Protein AF-B7SP23-F1 (afdb_monomer)

Mean predicted aligned error: 3.54 Å

pLDDT: mean 93.77, std 8.52, range [40.31, 98.5]

Sequence (141 aa):
DEETVRRVEMLEHQAADIVWAAVRVCYSPDYTEEKRVEFLVDIADKLRQVDTYLAKHGPFGAGKSVTYVDFLLYQALQVIKTMGPSTFRKGFPALEEYCKRVAALPGLKEYLASDRFKSWPFWSPYAKALAAQNKPPADDC

InterPro domains:
  IPR004046 Glutathione S-transferase, C-terminal [PF14497] (21-115)
  IPR010987 Glutathione S-transferase, C-terminal-like [PS50405] (1-122)
  IPR036282 Glutathione S-transferase, C-terminal domain superfamily [SSF47616] (2-125)
  IPR050213 Glutathione S-transferase superfamily [PTHR11571] (2-115)

Organism: Dermacentor variabilis (NCBI:txid34621)

Radius of gyration: 15.25 Å; Cα contacts (8 Å, |Δi|>4): 142; chains: 1; bounding box: 43×36×39 Å

Structure (mmCIF, N/CA/C/O backbone):
data_AF-B7SP23-F1
#
_entry.id   AF-B7SP23-F1
#
loop_
_atom_site.group_PDB
_atom_site.id
_atom_site.type_symbol
_atom_site.label_atom_id
_atom_site.label_alt_id
_atom_site.label_comp_id
_atom_site.label_asym_id
_atom_site.label_entity_id
_atom_site.label_seq_id
_atom_site.pdbx_PDB_ins_code
_atom_site.Cartn_x
_atom_site.Cartn_y
_atom_site.Cartn_z
_atom_site.occupancy
_atom_site.B_iso_or_equiv
_atom_site.auth_seq_id
_atom_site.auth_comp_id
_atom_site.auth_asym_id
_atom_site.auth_atom_id
_atom_site.pdbx_PDB_model_num
ATOM 1 N N . ASP A 1 1 ? -22.083 4.626 11.098 1.00 85.38 1 ASP A N 1
ATOM 2 C CA . ASP A 1 1 ? -22.731 5.912 10.754 1.00 85.38 1 ASP A CA 1
ATOM 3 C C . ASP A 1 1 ? -22.350 6.290 9.324 1.00 85.38 1 ASP A C 1
ATOM 5 O O . ASP A 1 1 ? -21.449 5.673 8.762 1.00 85.38 1 ASP A O 1
ATOM 9 N N . GLU A 1 2 ? -23.063 7.237 8.719 1.00 91.31 2 GLU A N 1
ATOM 10 C CA . GLU A 1 2 ? -22.889 7.614 7.308 1.00 91.31 2 GLU A CA 1
ATOM 11 C C . GLU A 1 2 ? -21.476 8.139 6.995 1.00 91.31 2 GLU A C 1
ATOM 13 O O . GLU A 1 2 ? -20.950 7.908 5.908 1.00 91.31 2 GLU A O 1
ATOM 18 N N . GLU A 1 3 ? -20.817 8.792 7.954 1.00 90.88 3 GLU A N 1
ATOM 19 C CA . GLU A 1 3 ? -19.460 9.302 7.767 1.00 90.88 3 GLU A CA 1
ATOM 20 C C . GLU A 1 3 ? -18.443 8.158 7.672 1.00 90.88 3 GLU A C 1
ATOM 22 O O . GLU A 1 3 ? -17.588 8.155 6.786 1.00 90.88 3 GLU A O 1
ATOM 27 N N . THR A 1 4 ? -18.573 7.150 8.537 1.00 92.19 4 THR A N 1
ATOM 28 C CA . THR A 1 4 ? -17.782 5.912 8.465 1.00 92.19 4 THR A CA 1
ATOM 29 C C . THR A 1 4 ? -17.930 5.227 7.102 1.00 92.19 4 THR A C 1
ATOM 31 O O . THR A 1 4 ? -16.923 4.842 6.514 1.00 92.19 4 THR A O 1
ATOM 34 N N . VAL A 1 5 ? -19.153 5.127 6.565 1.00 93.88 5 VAL A N 1
ATOM 35 C CA . VAL A 1 5 ? -19.401 4.511 5.245 1.00 93.88 5 VAL A CA 1
ATOM 36 C C . VAL A 1 5 ? -18.681 5.281 4.137 1.00 93.88 5 VAL A C 1
ATOM 38 O O . VAL A 1 5 ? -17.913 4.687 3.387 1.00 93.88 5 VAL A O 1
ATOM 41 N N . ARG A 1 6 ? -18.823 6.612 4.094 1.00 95.12 6 ARG A N 1
ATOM 42 C CA . ARG A 1 6 ? -18.153 7.452 3.082 1.00 95.12 6 ARG A CA 1
ATOM 43 C C . ARG A 1 6 ? -16.630 7.320 3.116 1.00 95.12 6 ARG A C 1
ATOM 45 O O . ARG A 1 6 ? -15.986 7.287 2.071 1.00 95.12 6 ARG A O 1
ATOM 52 N N . ARG A 1 7 ? -16.040 7.255 4.314 1.00 95.69 7 ARG A N 1
ATOM 53 C CA . ARG A 1 7 ? -14.589 7.072 4.493 1.00 95.69 7 ARG A CA 1
ATOM 54 C C . ARG A 1 7 ? -14.117 5.730 3.944 1.00 95.69 7 ARG A C 1
ATOM 56 O O . ARG A 1 7 ? -13.107 5.682 3.247 1.00 95.69 7 ARG A O 1
ATOM 63 N N . VAL A 1 8 ? -14.864 4.672 4.251 1.00 96.62 8 VAL A N 1
ATOM 64 C CA . VAL A 1 8 ? -14.592 3.312 3.781 1.00 96.62 8 VAL A CA 1
ATOM 65 C C . VAL A 1 8 ? -14.668 3.243 2.257 1.00 96.62 8 VAL A C 1
ATOM 67 O O . VAL A 1 8 ? -13.696 2.829 1.634 1.00 96.62 8 VAL A O 1
ATOM 70 N N . GLU A 1 9 ? -15.752 3.727 1.649 1.00 96.50 9 GLU A N 1
ATOM 71 C CA . GLU A 1 9 ? -15.931 3.711 0.190 1.00 96.50 9 GLU A CA 1
ATOM 72 C C . GLU A 1 9 ? -14.839 4.506 -0.536 1.00 96.50 9 GLU A C 1
ATOM 74 O O . GLU A 1 9 ? -14.291 4.062 -1.544 1.00 96.50 9 GLU A O 1
ATOM 79 N N . MET A 1 10 ? -14.483 5.686 -0.026 1.00 96.25 10 MET A N 1
ATOM 80 C CA . MET A 1 10 ? -13.437 6.512 -0.626 1.00 96.25 10 MET A CA 1
ATOM 81 C C . MET A 1 10 ? -12.063 5.823 -0.558 1.00 96.25 10 MET A C 1
ATOM 83 O O . MET A 1 10 ? -11.341 5.799 -1.556 1.00 96.25 10 MET A O 1
ATOM 87 N N . LEU A 1 11 ? -11.690 5.249 0.592 1.00 97.06 11 LEU A N 1
ATOM 88 C CA . LEU A 1 11 ? -10.408 4.552 0.721 1.00 97.06 11 LEU A CA 1
ATOM 89 C C . LEU A 1 11 ? -10.361 3.239 -0.063 1.00 97.06 11 LEU A C 1
ATOM 91 O O . LEU A 1 11 ? -9.291 2.875 -0.545 1.00 97.06 11 LEU A O 1
ATOM 95 N N . GLU A 1 12 ? -11.487 2.546 -0.218 1.00 97.81 12 GLU A N 1
ATOM 96 C CA . GLU A 1 12 ? -11.577 1.356 -1.062 1.00 97.81 12 GLU A CA 1
ATOM 97 C C . GLU A 1 12 ? -11.217 1.694 -2.510 1.00 97.81 12 GLU A C 1
ATOM 99 O O . GLU A 1 12 ? -10.331 1.059 -3.089 1.00 97.81 12 GLU A O 1
ATOM 104 N N . HIS A 1 13 ? -11.824 2.747 -3.065 1.00 97.38 13 HIS A N 1
ATOM 105 C CA . HIS A 1 13 ? -11.494 3.218 -4.409 1.00 97.38 13 HIS A CA 1
ATOM 106 C C . HIS A 1 13 ? -10.030 3.656 -4.514 1.00 97.38 13 HIS A C 1
ATOM 108 O O . HIS A 1 13 ? -9.359 3.298 -5.479 1.00 97.38 13 HIS A O 1
ATOM 114 N N . GLN A 1 14 ? -9.500 4.359 -3.508 1.00 96.81 14 GLN A N 1
ATOM 115 C CA . GLN A 1 14 ? -8.099 4.786 -3.508 1.00 96.81 14 GLN A CA 1
ATOM 116 C C . GLN A 1 14 ? -7.123 3.596 -3.475 1.00 96.81 14 GLN A C 1
ATOM 118 O O . GLN A 1 14 ? -6.117 3.597 -4.188 1.00 96.81 14 GLN A O 1
ATOM 123 N N . ALA A 1 15 ? -7.407 2.566 -2.673 1.00 98.00 15 ALA A N 1
ATOM 124 C CA . ALA A 1 15 ? -6.600 1.350 -2.613 1.00 98.00 15 ALA A CA 1
ATOM 125 C C . ALA A 1 15 ? -6.640 0.585 -3.945 1.00 98.00 15 ALA A C 1
ATOM 127 O O . ALA A 1 15 ? -5.597 0.148 -4.439 1.00 98.00 15 ALA A O 1
ATOM 128 N N . A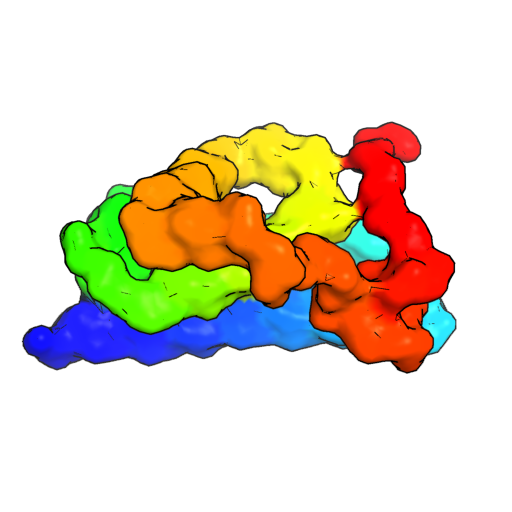LA A 1 16 ? -7.821 0.482 -4.563 1.00 97.69 16 ALA A N 1
ATOM 129 C CA . ALA A 1 16 ? -7.976 -0.109 -5.887 1.00 97.69 16 ALA A CA 1
ATOM 130 C C . ALA A 1 16 ? -7.166 0.660 -6.941 1.00 97.69 16 ALA A C 1
ATOM 132 O O . ALA A 1 16 ? -6.465 0.051 -7.744 1.00 97.69 16 ALA A O 1
ATOM 133 N N . ASP A 1 17 ? -7.191 1.989 -6.903 1.00 97.81 17 ASP A N 1
ATOM 134 C 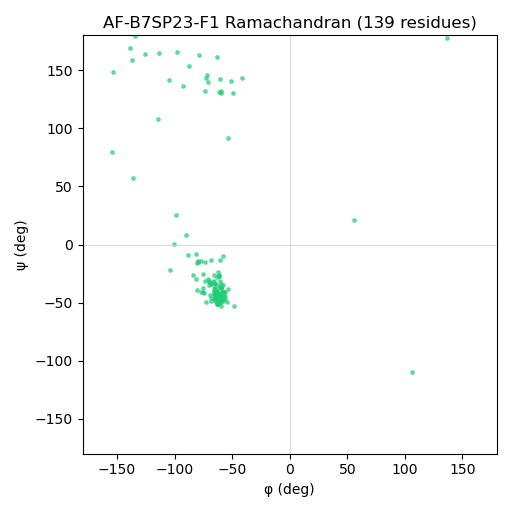CA . ASP A 1 17 ? -6.436 2.858 -7.803 1.00 97.81 17 ASP A CA 1
ATOM 135 C C . ASP A 1 17 ? -4.921 2.616 -7.744 1.00 97.81 17 ASP A C 1
ATOM 137 O O . ASP A 1 17 ? -4.250 2.593 -8.782 1.00 97.81 17 ASP A O 1
ATOM 141 N N . ILE A 1 18 ? -4.384 2.414 -6.536 1.00 98.06 18 ILE A N 1
ATOM 142 C CA . ILE A 1 18 ? -2.972 2.078 -6.302 1.00 98.06 18 ILE A CA 1
ATOM 143 C C . ILE A 1 18 ? -2.653 0.703 -6.899 1.00 98.06 18 ILE A C 1
ATOM 145 O O . ILE A 1 18 ? -1.684 0.562 -7.650 1.00 98.06 18 ILE A O 1
ATOM 149 N N . VAL A 1 19 ? -3.489 -0.302 -6.616 1.00 97.56 19 VAL A N 1
ATOM 150 C CA . VAL A 1 19 ? -3.324 -1.664 -7.145 1.00 97.56 19 VAL A CA 1
ATOM 151 C C . VAL A 1 19 ? -3.376 -1.669 -8.670 1.00 97.56 19 VAL A C 1
ATOM 153 O O . VAL A 1 19 ? -2.485 -2.222 -9.311 1.00 97.56 19 VAL A O 1
ATOM 156 N N . TRP A 1 20 ? -4.367 -1.015 -9.274 1.00 97.69 20 TRP A N 1
ATOM 157 C CA . TRP A 1 20 ? -4.513 -0.963 -10.726 1.00 97.69 20 TRP A CA 1
ATOM 158 C C . TRP A 1 20 ? -3.369 -0.218 -11.406 1.00 97.69 20 TRP A C 1
ATOM 160 O O . TRP A 1 20 ? -2.965 -0.600 -12.505 1.00 97.69 20 TRP A O 1
ATOM 170 N N . ALA A 1 21 ? -2.814 0.813 -10.768 1.00 97.06 21 ALA A N 1
ATOM 171 C CA . ALA A 1 21 ? -1.624 1.483 -11.276 1.00 97.06 21 ALA A CA 1
ATOM 172 C C . ALA A 1 21 ? -0.411 0.538 -11.287 1.00 97.06 21 ALA A C 1
ATOM 174 O O . ALA A 1 21 ? 0.253 0.422 -12.318 1.00 97.06 21 ALA A O 1
ATOM 175 N N . ALA A 1 22 ? -0.192 -0.218 -10.207 1.00 96.69 22 ALA A N 1
ATOM 176 C CA . ALA A 1 22 ? 0.865 -1.227 -10.154 1.00 96.69 22 ALA A CA 1
ATOM 177 C C . ALA A 1 22 ? 0.650 -2.357 -11.178 1.00 96.69 22 ALA A C 1
ATOM 179 O O . ALA A 1 22 ? 1.598 -2.773 -11.845 1.00 96.69 22 ALA A O 1
ATOM 180 N N . VAL A 1 23 ? -0.591 -2.825 -11.359 1.00 97.00 23 VAL A N 1
ATOM 181 C CA . VAL A 1 23 ? -0.949 -3.834 -12.371 1.00 97.00 23 VAL A CA 1
ATOM 182 C C . VAL A 1 23 ? -0.611 -3.338 -13.777 1.00 97.00 23 VAL A C 1
ATOM 184 O O . VAL A 1 23 ? 0.035 -4.064 -14.528 1.00 97.00 23 VAL A O 1
ATOM 187 N N . ARG A 1 24 ? -0.980 -2.101 -14.139 1.00 96.94 24 ARG A N 1
ATOM 188 C CA . ARG A 1 24 ? -0.680 -1.543 -15.473 1.00 96.94 24 ARG A CA 1
ATOM 189 C C . ARG A 1 24 ? 0.814 -1.566 -15.790 1.00 96.94 24 ARG A C 1
ATOM 191 O O . ARG A 1 24 ? 1.189 -1.908 -16.907 1.00 96.94 24 ARG A O 1
ATOM 198 N N . VAL A 1 25 ? 1.654 -1.249 -14.808 1.00 96.56 25 VAL A N 1
ATOM 199 C CA . VAL A 1 25 ? 3.112 -1.272 -14.972 1.00 96.56 25 VAL A CA 1
ATOM 200 C C . VAL A 1 25 ? 3.626 -2.707 -15.044 1.00 96.56 25 VAL A C 1
ATOM 202 O O . VAL A 1 25 ? 4.325 -3.059 -15.990 1.00 96.56 25 VAL A O 1
ATOM 205 N N . CYS A 1 26 ? 3.224 -3.569 -14.107 1.00 95.75 26 CYS A N 1
ATOM 206 C CA . CYS A 1 26 ? 3.718 -4.945 -14.024 1.00 95.75 26 CYS A CA 1
ATOM 207 C C . CYS A 1 26 ? 3.299 -5.821 -15.213 1.00 95.75 26 CYS A C 1
ATOM 209 O O . CYS A 1 26 ? 3.981 -6.798 -15.500 1.00 95.75 26 CYS A O 1
ATOM 211 N N . TYR A 1 27 ? 2.190 -5.519 -15.889 1.00 96.56 27 TYR A N 1
ATOM 212 C CA . TYR A 1 27 ? 1.715 -6.266 -17.062 1.00 96.56 27 TYR A CA 1
ATOM 213 C C . TYR A 1 27 ? 2.054 -5.589 -18.395 1.00 96.56 27 TYR A C 1
ATOM 215 O O . TYR A 1 27 ? 1.718 -6.125 -19.451 1.00 96.56 27 TYR A O 1
ATOM 223 N N . SER A 1 28 ? 2.728 -4.436 -18.374 1.00 96.12 28 SER A N 1
ATOM 224 C CA . SER A 1 28 ? 3.178 -3.783 -19.601 1.00 96.12 28 SER A CA 1
ATOM 225 C C . SER A 1 28 ? 4.157 -4.696 -20.354 1.00 96.12 28 SER A C 1
ATOM 227 O O . SER A 1 28 ? 5.098 -5.202 -19.738 1.00 96.12 28 SER A O 1
ATOM 229 N N . PRO A 1 29 ? 3.986 -4.916 -21.674 1.00 94.50 29 PRO A N 1
ATOM 230 C CA . PRO A 1 29 ? 4.941 -5.699 -22.463 1.00 94.50 29 PRO A CA 1
ATOM 231 C C . PRO A 1 29 ? 6.337 -5.066 -22.470 1.00 94.50 29 PRO A C 1
ATOM 233 O O . PRO A 1 29 ? 7.329 -5.783 -22.559 1.00 94.50 29 PRO A O 1
ATOM 236 N N . ASP A 1 30 ? 6.388 -3.749 -22.289 1.00 94.56 30 ASP A N 1
ATOM 237 C CA . ASP A 1 30 ? 7.589 -2.927 -22.286 1.00 94.56 30 ASP A CA 1
ATOM 238 C C . ASP A 1 30 ? 8.075 -2.630 -20.855 1.00 94.56 30 ASP A C 1
ATOM 240 O O . ASP A 1 30 ? 8.640 -1.561 -20.620 1.00 94.56 30 ASP A O 1
ATOM 244 N N . TYR A 1 31 ? 7.764 -3.483 -19.871 1.00 94.56 31 TYR A N 1
ATOM 245 C CA . TYR A 1 31 ? 8.240 -3.312 -18.495 1.00 94.56 31 TYR A CA 1
ATOM 246 C C . TYR A 1 31 ? 9.774 -3.313 -18.450 1.00 94.56 31 TYR A C 1
ATOM 248 O O . TYR A 1 31 ? 10.417 -4.227 -18.972 1.00 94.56 31 TYR A O 1
ATOM 256 N N . THR A 1 32 ? 10.342 -2.318 -17.772 1.00 94.19 32 THR A N 1
ATOM 257 C CA . THR A 1 32 ? 11.768 -2.227 -17.443 1.00 94.19 32 THR A CA 1
ATOM 258 C C . THR A 1 32 ? 11.934 -1.714 -16.013 1.00 94.19 32 THR A C 1
ATOM 260 O O . THR A 1 32 ? 10.974 -1.232 -15.400 1.00 94.19 32 THR A O 1
ATOM 263 N N . GLU A 1 33 ? 13.151 -1.789 -15.477 1.00 91.44 33 GLU A N 1
ATOM 264 C CA . GLU A 1 33 ? 13.453 -1.228 -14.158 1.00 91.44 33 GLU A CA 1
ATOM 265 C C . GLU A 1 33 ? 13.298 0.301 -14.135 1.00 91.44 33 GLU A C 1
ATOM 267 O O . GLU A 1 33 ? 12.801 0.850 -13.155 1.00 91.44 33 GLU A O 1
ATOM 272 N N . GLU A 1 34 ? 13.596 0.997 -15.233 1.00 93.44 34 GLU A N 1
ATOM 273 C CA . GLU A 1 34 ? 13.386 2.446 -15.349 1.00 93.44 34 GLU A CA 1
ATOM 274 C C . GLU A 1 34 ? 11.901 2.804 -15.230 1.00 93.44 34 GLU A C 1
ATOM 276 O O . GLU A 1 34 ? 11.552 3.732 -14.505 1.00 93.44 34 GLU A O 1
ATOM 281 N N . LYS A 1 35 ? 11.006 2.023 -15.855 1.00 94.75 35 LYS A N 1
ATOM 282 C CA . LYS A 1 35 ? 9.554 2.225 -15.716 1.00 94.75 35 LYS A CA 1
ATOM 283 C C . LYS A 1 35 ? 9.046 1.937 -14.313 1.00 94.75 35 LYS A C 1
ATOM 285 O O . LYS A 1 35 ? 8.085 2.562 -13.870 1.00 94.75 35 LYS A O 1
ATOM 290 N N . ARG A 1 36 ? 9.662 0.986 -13.605 1.00 94.88 36 ARG A N 1
ATOM 291 C CA . ARG A 1 36 ? 9.366 0.756 -12.187 1.00 94.88 36 ARG A CA 1
ATOM 292 C C . ARG A 1 36 ? 9.733 1.989 -11.361 1.00 94.88 36 ARG A C 1
ATOM 294 O O . ARG A 1 36 ? 8.936 2.399 -10.522 1.00 94.88 36 ARG A O 1
ATOM 301 N N . VAL A 1 37 ? 10.901 2.584 -11.602 1.00 94.25 37 VAL A N 1
ATOM 302 C CA . VAL A 1 37 ? 11.347 3.801 -10.906 1.00 94.25 37 VAL A CA 1
ATOM 303 C C . VAL A 1 37 ? 10.446 4.994 -11.237 1.00 94.25 37 VAL A C 1
ATOM 305 O O . VAL A 1 37 ? 9.994 5.673 -10.319 1.00 94.25 37 VAL A O 1
ATOM 308 N N . GLU A 1 38 ? 10.117 5.213 -12.512 1.00 95.44 38 GLU A N 1
ATOM 309 C CA . GLU A 1 38 ? 9.171 6.252 -12.954 1.00 95.44 38 GLU A CA 1
ATOM 310 C C . GLU A 1 38 ? 7.807 6.086 -12.272 1.00 95.44 38 GLU A C 1
ATOM 312 O O . GLU A 1 38 ? 7.289 7.018 -11.661 1.00 95.44 38 GLU A O 1
ATOM 317 N N . PHE A 1 39 ? 7.280 4.860 -12.242 1.00 96.44 39 PHE A N 1
ATOM 318 C CA . PHE A 1 39 ? 6.042 4.549 -11.535 1.00 96.44 39 PHE A CA 1
ATOM 319 C C . PHE A 1 39 ? 6.087 4.906 -10.043 1.00 96.44 39 PHE A C 1
ATOM 321 O O . PHE A 1 39 ? 5.102 5.411 -9.501 1.00 96.44 39 PHE A O 1
ATOM 328 N N . LEU A 1 40 ? 7.206 4.643 -9.360 1.00 96.19 40 LEU A N 1
ATOM 329 C CA . LEU A 1 40 ? 7.366 4.987 -7.944 1.00 96.19 40 LEU A CA 1
ATOM 330 C C . LEU A 1 40 ? 7.374 6.506 -7.716 1.00 96.19 40 LEU A C 1
ATOM 332 O O . LEU A 1 40 ? 6.896 6.959 -6.674 1.00 96.19 40 LEU A O 1
ATOM 336 N N . VAL A 1 41 ? 7.874 7.286 -8.678 1.00 96.06 41 VAL A N 1
ATOM 337 C CA . VAL A 1 41 ? 7.786 8.753 -8.659 1.00 96.06 41 VAL A CA 1
ATOM 338 C C . VAL A 1 41 ? 6.336 9.197 -8.855 1.00 96.06 41 VAL A C 1
ATOM 340 O O . VAL A 1 41 ? 5.825 9.972 -8.046 1.00 96.06 41 VAL A O 1
ATOM 343 N N . ASP A 1 42 ? 5.647 8.653 -9.856 1.00 95.62 42 ASP A N 1
ATOM 344 C CA . ASP A 1 42 ? 4.275 9.038 -10.203 1.00 95.62 42 ASP A CA 1
ATOM 345 C C . ASP A 1 42 ? 3.261 8.693 -9.104 1.00 95.62 42 ASP A C 1
ATOM 347 O O . ASP A 1 42 ? 2.354 9.470 -8.794 1.00 95.62 42 ASP A O 1
ATOM 351 N N . ILE A 1 43 ? 3.402 7.524 -8.470 1.00 96.94 43 ILE A N 1
ATOM 352 C CA . ILE A 1 43 ? 2.478 7.085 -7.416 1.00 96.94 43 ILE A CA 1
ATOM 353 C C . ILE A 1 43 ? 2.685 7.850 -6.101 1.00 96.94 43 ILE A C 1
ATOM 355 O O . ILE A 1 43 ? 1.816 7.822 -5.224 1.00 96.94 43 ILE A O 1
ATOM 359 N N . ALA A 1 44 ? 3.807 8.559 -5.952 1.00 96.56 44 ALA A N 1
ATOM 360 C CA . ALA A 1 44 ? 4.185 9.217 -4.710 1.00 96.56 44 ALA A CA 1
ATOM 361 C C . ALA A 1 44 ? 3.155 10.262 -4.252 1.00 96.56 44 ALA A C 1
ATOM 363 O O . ALA A 1 44 ? 2.878 10.357 -3.056 1.00 96.56 44 ALA A O 1
ATOM 364 N N . ASP A 1 45 ? 2.545 11.010 -5.177 1.00 95.94 45 ASP A N 1
ATOM 365 C CA . ASP A 1 45 ? 1.491 11.976 -4.839 1.00 95.94 45 ASP A CA 1
ATOM 366 C C . ASP A 1 45 ? 0.243 11.297 -4.276 1.00 95.94 45 ASP A C 1
ATOM 368 O O . ASP A 1 45 ? -0.312 11.756 -3.275 1.00 95.94 45 ASP A O 1
ATOM 372 N N . LYS A 1 46 ? -0.166 10.156 -4.845 1.00 96.44 46 LYS A N 1
ATOM 373 C CA . LYS A 1 46 ? -1.293 9.377 -4.311 1.00 96.44 46 LYS A CA 1
ATOM 374 C C . LYS A 1 46 ? -0.990 8.845 -2.913 1.00 96.44 46 LYS A C 1
ATOM 376 O O . LYS A 1 46 ? -1.860 8.879 -2.045 1.00 96.44 46 LYS A O 1
ATOM 381 N N . LEU A 1 47 ? 0.237 8.389 -2.666 1.00 97.94 47 LEU A N 1
ATOM 382 C CA . LEU A 1 47 ? 0.651 7.939 -1.336 1.00 97.94 47 LEU A CA 1
ATOM 383 C C . LEU A 1 47 ? 0.670 9.091 -0.319 1.00 97.94 47 LEU A C 1
ATOM 385 O O . LEU A 1 47 ? 0.183 8.917 0.795 1.00 97.94 47 LEU A O 1
ATOM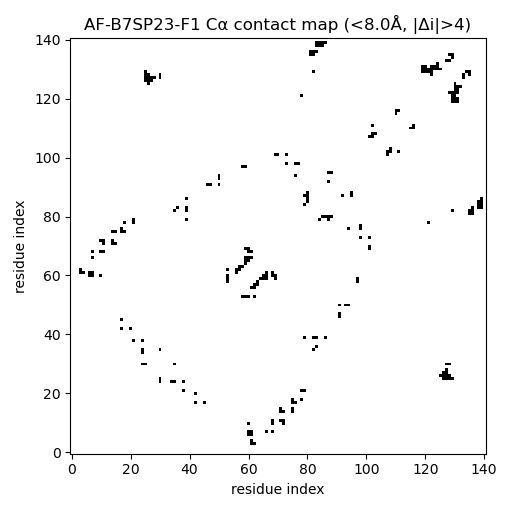 389 N N . ARG A 1 48 ? 1.134 10.288 -0.706 1.00 97.56 48 ARG A N 1
ATOM 390 C CA . ARG A 1 48 ? 1.061 11.496 0.141 1.00 97.56 48 ARG A CA 1
ATOM 391 C C . ARG A 1 48 ? -0.377 11.865 0.510 1.00 97.56 48 ARG A C 1
ATOM 393 O O . ARG A 1 48 ? -0.630 12.291 1.637 1.00 97.56 48 ARG A O 1
ATOM 400 N N . GLN A 1 49 ? -1.322 11.697 -0.414 1.00 96.81 49 GLN A N 1
ATOM 401 C CA . GLN A 1 49 ? -2.744 11.933 -0.144 1.00 96.81 49 GLN A CA 1
ATOM 402 C C . GLN A 1 49 ? -3.297 10.941 0.886 1.00 96.81 49 GLN A C 1
ATOM 404 O O . GLN A 1 49 ? -3.994 11.359 1.810 1.00 96.81 49 GLN A O 1
ATOM 409 N N . VAL A 1 50 ? -2.946 9.654 0.775 1.00 97.62 50 VAL A N 1
ATOM 410 C CA . VAL A 1 50 ? -3.315 8.631 1.771 1.00 97.62 50 VAL A CA 1
ATOM 411 C C . VAL A 1 50 ? -2.714 8.960 3.137 1.00 97.62 50 VAL A C 1
ATOM 413 O O . VAL A 1 50 ? -3.412 8.892 4.146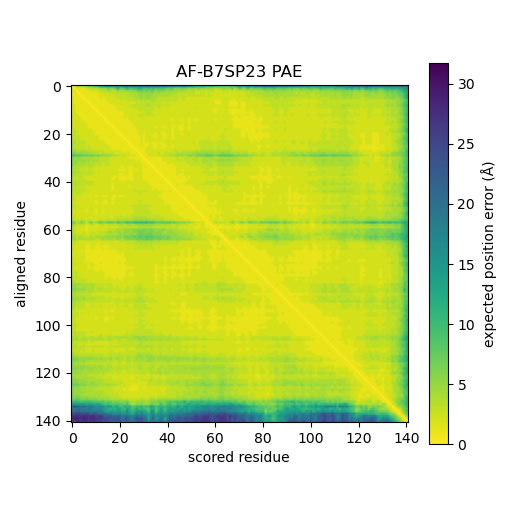 1.00 97.62 50 VAL A O 1
ATOM 416 N N . ASP A 1 51 ? -1.445 9.359 3.177 1.00 96.44 51 ASP A N 1
ATOM 417 C CA . ASP A 1 51 ? -0.765 9.723 4.420 1.00 96.44 51 ASP A CA 1
ATOM 418 C C . ASP A 1 51 ? -1.438 10.921 5.109 1.00 96.44 51 ASP A C 1
ATOM 420 O O . ASP A 1 51 ? -1.826 10.857 6.277 1.00 96.44 51 ASP A O 1
ATOM 424 N N . THR A 1 52 ? -1.699 11.982 4.339 1.00 97.25 52 THR A N 1
ATOM 425 C CA . THR A 1 52 ? -2.425 13.177 4.802 1.00 97.25 52 THR A CA 1
ATOM 426 C C . THR A 1 52 ? -3.816 12.819 5.327 1.00 97.25 52 THR A C 1
ATOM 428 O O . THR A 1 52 ? -4.265 13.347 6.347 1.00 97.25 52 THR A O 1
ATOM 431 N N . TYR A 1 53 ? -4.506 11.910 4.639 1.00 96.94 53 TYR A N 1
ATOM 432 C CA . TYR A 1 53 ? -5.818 11.433 5.047 1.00 96.94 53 TYR A CA 1
ATOM 433 C C . TYR A 1 53 ? -5.768 10.700 6.397 1.00 96.94 53 TYR A C 1
ATOM 435 O O . TYR A 1 53 ? -6.524 11.046 7.309 1.00 96.94 53 TYR A O 1
ATOM 443 N N . LEU A 1 54 ? -4.866 9.728 6.555 1.00 96.75 54 LEU A N 1
ATOM 444 C CA . LEU A 1 54 ? -4.728 8.948 7.790 1.00 96.75 54 LEU A CA 1
ATOM 445 C C . LEU A 1 54 ? -4.319 9.838 8.970 1.00 96.75 54 LEU A C 1
ATOM 447 O O . LEU A 1 54 ? -4.896 9.730 10.053 1.00 96.75 54 LEU A O 1
ATOM 451 N N . ALA A 1 55 ? -3.407 10.789 8.748 1.00 96.44 55 ALA A N 1
ATOM 452 C CA . ALA A 1 55 ? -3.009 11.766 9.761 1.00 96.44 55 ALA A CA 1
ATOM 453 C C . ALA A 1 55 ? -4.196 12.596 10.282 1.00 96.44 55 ALA A C 1
ATOM 455 O O . ALA A 1 55 ? -4.254 12.929 11.466 1.00 96.44 55 ALA A O 1
ATOM 456 N N . LYS A 1 56 ? -5.163 12.910 9.411 1.00 96.31 56 LYS A N 1
ATOM 457 C CA . LYS A 1 56 ? -6.355 13.691 9.763 1.00 96.31 56 LYS A CA 1
ATOM 458 C C . LYS A 1 56 ? -7.443 12.861 10.446 1.00 96.31 56 LYS A C 1
ATOM 460 O O . LYS A 1 56 ? -8.120 13.373 11.335 1.00 96.31 56 LYS A O 1
ATOM 465 N N . HIS A 1 57 ? -7.665 11.625 10.002 1.00 94.19 57 HIS A N 1
ATOM 466 C CA . HIS A 1 57 ? -8.873 10.874 10.357 1.00 94.19 57 HIS A CA 1
ATOM 467 C C . HIS A 1 57 ? -8.666 9.792 11.415 1.00 94.19 57 HIS A C 1
ATOM 469 O O . HIS A 1 57 ? -9.623 9.454 12.115 1.00 94.19 57 HIS A O 1
ATOM 475 N N . GLY A 1 58 ? -7.443 9.301 11.606 1.00 90.94 58 GLY A N 1
ATOM 476 C CA . GLY A 1 58 ? -7.129 8.362 12.673 1.00 90.94 58 GLY A CA 1
ATOM 477 C C . GLY A 1 58 ? -6.235 7.209 12.227 1.00 90.94 58 GLY A C 1
ATOM 478 O O . GLY A 1 58 ? -5.861 7.099 11.063 1.00 90.94 58 GLY A O 1
ATOM 479 N N . PRO A 1 59 ? -5.864 6.336 13.175 1.00 95.50 59 PRO A N 1
ATOM 480 C CA . PRO A 1 59 ? -4.852 5.309 12.944 1.00 95.50 59 PRO A CA 1
ATOM 481 C C . PRO A 1 59 ? -5.283 4.204 11.967 1.00 95.50 59 PRO A C 1
ATOM 483 O O . PRO A 1 59 ? -4.418 3.438 11.539 1.00 95.50 59 PRO A O 1
ATOM 486 N N . PHE A 1 60 ? -6.579 4.116 11.650 1.00 96.81 60 PHE A N 1
ATOM 487 C CA . PHE A 1 60 ? -7.188 3.193 10.694 1.00 96.81 60 PHE A CA 1
ATOM 488 C C . PHE A 1 60 ? -8.013 3.959 9.654 1.00 96.81 60 PHE A C 1
ATOM 490 O O . PHE A 1 60 ? -8.369 5.121 9.855 1.00 96.81 60 PHE A O 1
ATOM 497 N N . GLY A 1 61 ? -8.349 3.309 8.543 1.00 94.50 61 GLY A N 1
ATOM 498 C CA . GLY A 1 61 ? -8.982 3.945 7.390 1.00 94.50 61 GLY A CA 1
ATOM 499 C C . GLY A 1 61 ? -10.340 4.575 7.701 1.00 94.50 61 GLY A C 1
ATOM 500 O O . GLY A 1 61 ? -10.652 5.659 7.222 1.00 94.50 61 GLY A O 1
ATOM 501 N N . ALA A 1 62 ? -11.124 3.952 8.578 1.00 94.31 62 ALA A N 1
ATOM 502 C CA . ALA A 1 62 ? -12.400 4.496 9.041 1.00 94.31 62 ALA A CA 1
ATOM 503 C C . ALA A 1 62 ? -12.272 5.377 10.306 1.00 94.31 62 ALA A C 1
ATOM 505 O O . ALA A 1 62 ? -13.274 5.764 10.909 1.00 94.31 62 ALA A O 1
ATOM 506 N N . GLY A 1 63 ? -11.046 5.683 10.734 1.00 93.06 63 GLY A N 1
ATOM 507 C CA . GLY A 1 63 ? -10.727 6.453 11.930 1.00 93.06 63 GLY A CA 1
ATOM 508 C C . GLY A 1 63 ? -10.194 5.582 13.065 1.00 93.06 63 GLY A C 1
ATOM 509 O O . GLY A 1 63 ? -9.056 5.120 13.020 1.00 93.06 63 GLY A O 1
ATOM 510 N N . LYS A 1 64 ? -10.978 5.397 14.135 1.00 92.12 64 LYS A N 1
ATOM 511 C CA . LYS A 1 64 ? -10.533 4.649 15.332 1.00 92.12 64 LYS A CA 1
ATOM 512 C C . LYS A 1 64 ? -10.703 3.135 15.218 1.00 92.12 64 LYS A C 1
ATOM 514 O O . LYS A 1 64 ? -9.988 2.403 15.898 1.00 92.12 64 LYS A O 1
ATOM 519 N N . SER A 1 65 ? -11.649 2.684 14.402 1.00 91.50 65 SER A N 1
ATOM 520 C CA . SER A 1 65 ? -11.990 1.270 14.264 1.00 91.50 65 SER A CA 1
ATOM 521 C C . SER A 1 65 ? -11.439 0.704 12.966 1.00 91.50 65 SER A C 1
ATOM 523 O O . SER A 1 65 ? -11.481 1.363 11.929 1.00 91.50 65 SER A O 1
ATOM 525 N N . VAL A 1 66 ? -10.968 -0.537 13.041 1.00 96.56 66 VAL A N 1
ATOM 526 C CA . VAL A 1 66 ? -10.557 -1.318 11.873 1.00 96.56 66 VAL A CA 1
ATOM 527 C C . VAL A 1 66 ? -11.786 -1.710 11.063 1.00 96.56 66 VAL A C 1
ATOM 529 O O . VAL A 1 66 ? -12.808 -2.110 11.625 1.00 96.56 66 VAL A O 1
ATOM 532 N N . THR A 1 67 ? -11.667 -1.651 9.743 1.00 96.81 67 THR A N 1
ATOM 533 C CA . THR A 1 67 ? -12.662 -2.168 8.797 1.00 96.81 67 THR A CA 1
ATOM 534 C C . THR A 1 67 ? -11.975 -2.959 7.684 1.00 96.81 67 THR A C 1
ATOM 536 O O . THR A 1 67 ? -10.751 -3.076 7.657 1.00 96.81 67 THR A O 1
ATOM 539 N N . TYR A 1 68 ? -12.745 -3.514 6.742 1.00 97.44 68 TYR A N 1
ATOM 540 C CA . TYR A 1 68 ? -12.154 -4.276 5.638 1.00 97.44 68 TYR A CA 1
ATOM 541 C C . TYR A 1 68 ? -11.213 -3.432 4.763 1.00 97.44 68 TYR A C 1
ATOM 543 O O . TYR A 1 68 ? -10.265 -3.966 4.185 1.00 97.44 68 TYR A O 1
ATOM 551 N N . VAL A 1 69 ? -11.441 -2.113 4.704 1.00 97.75 69 VAL A N 1
ATOM 552 C CA . VAL A 1 69 ? -10.636 -1.191 3.897 1.00 97.75 69 VAL A CA 1
ATOM 553 C C . VAL A 1 69 ? -9.185 -1.133 4.360 1.00 97.75 69 VAL A C 1
ATOM 555 O O . VAL A 1 69 ? -8.293 -0.917 3.545 1.00 97.75 69 VAL A O 1
ATOM 558 N N . ASP A 1 70 ? -8.926 -1.396 5.645 1.00 98.44 70 ASP A N 1
ATOM 559 C CA . ASP A 1 70 ? -7.568 -1.434 6.176 1.00 98.44 70 ASP A CA 1
ATOM 560 C C . ASP A 1 70 ? -6.762 -2.590 5.584 1.00 98.44 70 ASP A C 1
ATOM 562 O O . ASP A 1 70 ? -5.567 -2.452 5.335 1.00 98.44 70 ASP A O 1
ATOM 566 N N . PHE A 1 71 ? -7.417 -3.717 5.292 1.00 98.38 71 PHE A N 1
ATOM 567 C CA . PHE A 1 71 ? -6.776 -4.858 4.641 1.00 98.38 71 PHE A CA 1
ATOM 568 C C . PHE A 1 71 ? -6.544 -4.604 3.148 1.00 98.38 71 PHE A C 1
ATOM 570 O O . PHE A 1 71 ? -5.488 -4.974 2.635 1.00 98.38 71 PHE A O 1
ATOM 577 N N . LEU A 1 72 ? -7.482 -3.932 2.468 1.00 98.38 72 LEU A N 1
ATOM 578 C CA . LEU A 1 72 ? -7.319 -3.530 1.064 1.00 98.38 72 LEU A CA 1
ATOM 579 C C . LEU A 1 72 ? -6.169 -2.533 0.905 1.00 98.38 72 LEU A C 1
ATOM 581 O O . LEU A 1 72 ? -5.287 -2.723 0.067 1.00 98.38 72 LEU A O 1
ATOM 585 N N . LEU A 1 73 ? -6.139 -1.502 1.751 1.00 98.50 73 LEU A N 1
ATOM 586 C CA . LEU A 1 73 ? -5.073 -0.511 1.741 1.00 98.50 73 LEU A CA 1
ATOM 587 C C . LEU A 1 73 ? -3.735 -1.134 2.148 1.00 98.50 73 LEU A C 1
ATOM 589 O O . LEU A 1 73 ? -2.730 -0.887 1.489 1.00 98.50 73 LEU A O 1
ATOM 593 N N . TYR A 1 74 ? -3.711 -1.993 3.173 1.00 98.44 74 TYR A N 1
ATOM 594 C CA . TYR A 1 74 ? -2.515 -2.750 3.545 1.00 98.44 74 TYR A CA 1
ATOM 595 C C . TYR A 1 74 ? -1.962 -3.549 2.361 1.00 98.44 74 TYR A C 1
ATOM 597 O O . TYR A 1 74 ? -0.774 -3.440 2.065 1.00 98.44 74 TYR A O 1
ATOM 605 N N . GLN A 1 75 ? -2.807 -4.305 1.654 1.00 97.12 75 GLN A N 1
ATOM 606 C CA . GLN A 1 75 ? -2.393 -5.076 0.481 1.00 97.12 75 GLN A CA 1
ATOM 607 C C . GLN A 1 75 ? -1.842 -4.169 -0.626 1.00 97.12 75 GLN A C 1
ATOM 609 O O . GLN A 1 75 ? -0.774 -4.456 -1.170 1.00 97.12 75 GLN A O 1
ATOM 614 N N . ALA A 1 76 ? -2.530 -3.065 -0.931 1.00 98.12 76 ALA A N 1
ATOM 615 C CA . ALA A 1 76 ? -2.086 -2.092 -1.925 1.00 98.12 76 ALA A CA 1
ATOM 616 C C . ALA A 1 76 ? -0.702 -1.520 -1.576 1.00 98.12 76 ALA A C 1
ATOM 618 O O . ALA A 1 76 ? 0.188 -1.472 -2.423 1.00 98.12 76 ALA A O 1
ATOM 619 N N . LEU A 1 77 ? -0.482 -1.156 -0.310 1.00 98.12 77 LEU A N 1
ATOM 620 C CA . LEU A 1 77 ? 0.802 -0.647 0.166 1.00 98.12 77 LEU A CA 1
ATOM 621 C C . LEU A 1 77 ? 1.897 -1.722 0.162 1.00 98.12 77 LEU A C 1
ATOM 623 O O . LEU A 1 77 ? 3.041 -1.398 -0.152 1.00 98.12 77 LEU A O 1
ATOM 627 N N . GLN A 1 78 ? 1.580 -2.997 0.433 1.00 97.00 78 GLN A N 1
ATOM 628 C CA . GLN A 1 78 ? 2.562 -4.085 0.310 1.00 97.00 78 GLN A CA 1
ATOM 629 C C . GLN A 1 78 ? 3.064 -4.251 -1.127 1.00 97.00 78 GLN A C 1
ATOM 631 O O . GLN A 1 78 ? 4.256 -4.494 -1.320 1.00 97.00 78 GLN A O 1
ATOM 636 N N . VAL A 1 79 ? 2.199 -4.076 -2.133 1.00 95.88 79 VAL A N 1
ATOM 637 C CA . VAL A 1 79 ? 2.621 -4.084 -3.543 1.00 95.88 79 VAL A CA 1
ATOM 638 C C . VAL A 1 79 ? 3.651 -2.982 -3.782 1.00 95.88 79 VAL A C 1
ATOM 640 O O . VAL A 1 79 ? 4.749 -3.271 -4.251 1.00 95.88 79 VAL A O 1
ATOM 643 N N . ILE A 1 80 ? 3.344 -1.736 -3.405 1.00 96.44 80 ILE A N 1
ATOM 644 C CA . ILE A 1 80 ? 4.249 -0.603 -3.653 1.00 96.44 80 ILE A CA 1
ATOM 645 C C . ILE A 1 80 ? 5.557 -0.743 -2.873 1.00 96.44 80 ILE A C 1
ATOM 647 O O . ILE A 1 80 ? 6.637 -0.548 -3.427 1.00 96.44 80 ILE A O 1
ATOM 651 N N . LYS A 1 81 ? 5.478 -1.163 -1.608 1.00 95.12 81 LYS A N 1
ATOM 652 C CA . LYS A 1 81 ? 6.652 -1.458 -0.785 1.00 95.12 81 LYS A CA 1
ATOM 653 C C . LYS A 1 81 ? 7.521 -2.551 -1.400 1.00 95.12 81 LYS A C 1
ATOM 655 O O . LYS A 1 81 ? 8.734 -2.469 -1.295 1.00 95.12 81 LYS A O 1
ATOM 660 N N . THR A 1 82 ? 6.932 -3.556 -2.041 1.00 93.75 82 THR A N 1
ATOM 661 C CA . THR A 1 82 ? 7.703 -4.601 -2.729 1.00 93.75 82 THR A CA 1
ATOM 662 C C . THR A 1 82 ? 8.315 -4.082 -4.031 1.00 93.75 82 THR A C 1
ATOM 664 O O . THR A 1 82 ? 9.404 -4.511 -4.400 1.00 93.75 82 THR A O 1
ATOM 667 N N . MET A 1 83 ? 7.654 -3.141 -4.713 1.00 93.00 83 MET A N 1
ATOM 668 C CA . MET A 1 83 ? 8.202 -2.495 -5.908 1.00 93.00 83 MET A CA 1
ATOM 669 C C . MET A 1 83 ? 9.361 -1.553 -5.600 1.00 93.00 83 MET A C 1
ATOM 671 O O . MET A 1 83 ? 10.207 -1.413 -6.464 1.00 93.00 83 MET A O 1
ATOM 675 N N . GLY A 1 84 ? 9.423 -0.918 -4.430 1.00 93.56 84 GLY A N 1
ATOM 676 C CA . GLY A 1 84 ? 10.530 -0.031 -4.051 1.00 93.56 84 GLY A CA 1
ATOM 677 C C . GLY A 1 84 ? 10.683 0.059 -2.537 1.00 93.56 84 GLY A C 1
ATOM 678 O O . GLY A 1 84 ? 10.201 1.027 -1.941 1.00 93.56 84 GLY A O 1
ATOM 679 N N . PRO A 1 85 ? 11.309 -0.931 -1.872 1.00 92.12 85 PRO A N 1
ATOM 680 C CA . PRO A 1 85 ? 11.270 -1.022 -0.414 1.00 92.12 85 PRO A CA 1
ATOM 681 C C . PRO A 1 85 ? 11.999 0.135 0.271 1.00 92.12 85 PRO A C 1
ATOM 683 O O . PRO A 1 85 ? 11.512 0.683 1.264 1.00 92.12 85 PRO A O 1
ATOM 686 N N . SER A 1 86 ? 13.151 0.536 -0.261 1.00 90.75 86 SER A N 1
ATOM 687 C CA . SER A 1 86 ? 13.911 1.686 0.228 1.00 90.75 86 SER A CA 1
ATOM 688 C C . SER A 1 86 ? 13.201 3.010 -0.041 1.00 90.75 86 SER A C 1
ATOM 690 O O . SER A 1 86 ? 13.070 3.818 0.884 1.00 90.75 86 SER A O 1
ATOM 692 N N . THR A 1 87 ? 12.685 3.211 -1.257 1.00 92.06 87 THR A N 1
ATOM 693 C CA . THR A 1 87 ? 11.899 4.403 -1.613 1.00 92.06 87 THR A CA 1
ATOM 694 C C . THR A 1 87 ? 10.665 4.542 -0.722 1.00 92.06 87 THR A C 1
ATOM 696 O O . THR A 1 87 ? 10.422 5.612 -0.163 1.00 92.06 87 THR A O 1
ATOM 699 N N . PHE A 1 88 ? 9.934 3.448 -0.498 1.00 95.12 88 PHE A N 1
ATOM 700 C CA . PHE A 1 88 ? 8.733 3.443 0.331 1.00 95.12 88 PHE A CA 1
ATOM 701 C C . PHE A 1 88 ? 9.038 3.802 1.789 1.00 95.12 88 PHE A C 1
ATOM 703 O O . PHE A 1 88 ? 8.428 4.715 2.342 1.00 95.12 88 PHE A O 1
ATOM 710 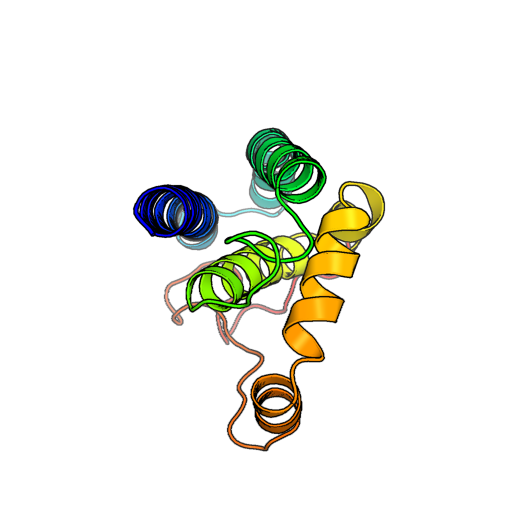N N . ARG A 1 89 ? 10.018 3.133 2.414 1.00 94.25 89 ARG A N 1
ATOM 711 C CA . ARG A 1 89 ? 10.358 3.369 3.830 1.00 94.25 89 ARG A CA 1
ATOM 712 C C . ARG A 1 89 ? 10.899 4.777 4.083 1.00 94.25 89 ARG A C 1
ATOM 714 O O . ARG A 1 89 ? 10.597 5.353 5.123 1.00 94.25 89 ARG A O 1
ATOM 721 N N . LYS A 1 90 ? 11.703 5.321 3.160 1.00 94.31 90 LYS A N 1
ATOM 722 C CA . LYS A 1 90 ? 12.273 6.674 3.282 1.00 94.31 90 LYS A CA 1
ATOM 723 C C . LYS A 1 90 ? 11.237 7.760 2.989 1.00 94.31 90 LYS A C 1
ATOM 725 O O . LYS A 1 90 ? 11.217 8.769 3.684 1.00 94.31 90 LYS A O 1
ATOM 730 N N . GLY A 1 91 ? 10.397 7.558 1.974 1.00 96.00 91 GLY A N 1
ATOM 731 C CA . GLY A 1 91 ? 9.410 8.545 1.534 1.00 96.00 91 GLY A CA 1
ATOM 732 C C . GLY A 1 91 ? 8.131 8.570 2.370 1.00 96.00 91 GLY A C 1
ATOM 733 O O . GLY A 1 91 ? 7.520 9.627 2.500 1.00 96.00 91 GLY A O 1
ATOM 734 N N . PHE A 1 92 ? 7.731 7.432 2.951 1.00 97.31 92 PHE A N 1
ATOM 735 C CA . PHE A 1 92 ? 6.422 7.263 3.593 1.00 97.31 92 PHE A CA 1
ATOM 736 C C . PHE A 1 92 ? 6.502 6.536 4.950 1.00 97.31 92 PHE A C 1
ATOM 738 O O . PHE A 1 92 ? 5.847 5.507 5.148 1.00 97.31 92 PHE A O 1
ATOM 745 N N . PRO A 1 93 ? 7.274 7.052 5.926 1.00 97.06 93 PRO A N 1
ATOM 746 C CA . PRO A 1 93 ? 7.444 6.396 7.225 1.00 97.06 93 PRO A CA 1
ATOM 747 C C . PRO A 1 93 ? 6.1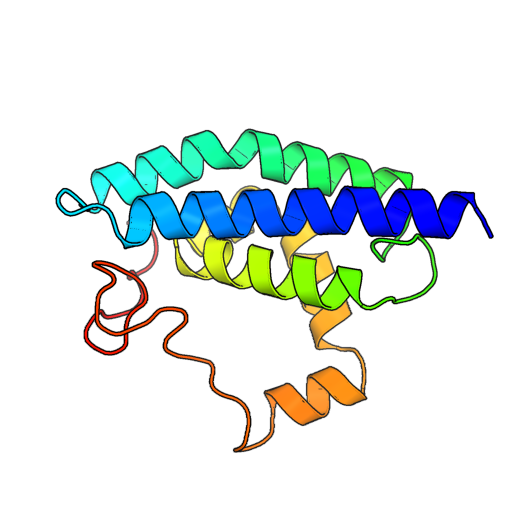22 6.216 7.989 1.00 97.06 93 PRO A C 1
ATOM 749 O O . PRO A 1 93 ? 5.930 5.204 8.658 1.00 97.06 93 PRO A O 1
ATOM 752 N N . ALA A 1 94 ? 5.173 7.145 7.863 1.00 97.44 94 ALA A N 1
ATOM 753 C CA . ALA A 1 94 ? 3.864 7.023 8.500 1.00 97.44 94 ALA A CA 1
ATOM 754 C C . ALA A 1 94 ? 2.990 5.918 7.867 1.00 97.44 94 ALA A C 1
ATOM 756 O O . ALA A 1 94 ? 2.311 5.190 8.596 1.00 97.44 94 ALA A O 1
ATOM 757 N N . LEU A 1 95 ? 3.083 5.697 6.548 1.00 98.06 95 LEU A N 1
ATOM 758 C CA . LEU A 1 95 ? 2.437 4.556 5.883 1.00 98.06 95 LEU A CA 1
ATOM 759 C C . LEU A 1 95 ? 3.103 3.220 6.242 1.00 98.06 95 LEU A C 1
ATOM 761 O O . LEU A 1 95 ? 2.422 2.198 6.347 1.00 98.06 95 LEU A O 1
ATOM 765 N N . GLU A 1 96 ? 4.415 3.211 6.480 1.00 97.62 96 GLU A N 1
ATOM 766 C CA . GLU A 1 96 ? 5.121 2.040 7.013 1.00 97.62 96 GLU A CA 1
ATOM 767 C C . GLU A 1 96 ? 4.618 1.691 8.424 1.00 97.62 96 GLU A C 1
ATOM 769 O O . GLU A 1 96 ? 4.320 0.527 8.706 1.00 97.62 96 GLU A O 1
ATOM 774 N N . GLU A 1 97 ? 4.446 2.685 9.299 1.00 98.00 97 GLU A N 1
ATOM 775 C CA . GLU A 1 97 ? 3.862 2.481 10.631 1.00 98.00 97 GLU A CA 1
ATOM 776 C C . GLU A 1 97 ? 2.393 2.048 10.568 1.00 98.00 97 GLU A C 1
ATOM 778 O O . GLU A 1 97 ? 1.966 1.187 11.340 1.00 98.00 97 GLU A O 1
ATOM 783 N N . TYR A 1 98 ? 1.618 2.582 9.623 1.00 98.31 98 TYR A N 1
ATOM 784 C CA . TYR A 1 98 ? 0.268 2.099 9.340 1.00 98.31 98 TYR A CA 1
ATOM 785 C C . TYR A 1 98 ? 0.275 0.611 8.955 1.00 98.31 98 TYR A C 1
ATOM 787 O O . TYR A 1 98 ? -0.449 -0.183 9.557 1.00 98.31 98 TYR A O 1
ATOM 795 N N . CYS A 1 99 ? 1.155 0.197 8.036 1.00 98.19 99 CYS A N 1
ATOM 796 C CA . CYS A 1 99 ? 1.287 -1.207 7.641 1.00 98.19 99 CYS A CA 1
ATOM 797 C C . CYS A 1 99 ? 1.622 -2.114 8.831 1.00 98.19 99 CYS A C 1
ATOM 799 O O . CYS A 1 99 ? 1.026 -3.182 8.976 1.00 98.19 99 CYS A O 1
ATOM 801 N N . LYS A 1 100 ? 2.549 -1.689 9.701 1.00 98.25 100 LYS A N 1
ATOM 802 C CA . LYS A 1 100 ? 2.899 -2.425 10.927 1.00 98.25 100 LYS A CA 1
ATOM 803 C C . LYS A 1 100 ? 1.707 -2.546 11.872 1.00 98.25 100 LYS A C 1
ATOM 805 O O . LYS A 1 100 ? 1.475 -3.620 12.420 1.00 98.25 100 LYS A O 1
ATOM 810 N N . ARG A 1 101 ? 0.934 -1.469 12.038 1.00 98.25 101 ARG A N 1
ATOM 811 C CA . ARG A 1 101 ? -0.263 -1.443 12.890 1.00 98.25 101 ARG A CA 1
ATOM 812 C C . ARG A 1 101 ? -1.321 -2.431 12.411 1.00 98.25 101 ARG A C 1
ATOM 814 O O . ARG A 1 101 ? -1.838 -3.189 13.225 1.00 98.25 101 ARG A O 1
ATOM 821 N N . VAL A 1 102 ? -1.607 -2.451 11.108 1.00 98.38 102 VAL A N 1
ATOM 822 C CA . VAL A 1 102 ? -2.570 -3.391 10.515 1.00 98.38 102 VAL A CA 1
ATOM 823 C C . VAL A 1 102 ? -2.058 -4.829 10.635 1.00 98.38 102 VAL A C 1
ATOM 825 O O . VAL A 1 102 ? -2.780 -5.689 11.132 1.00 98.38 102 VAL A O 1
ATOM 828 N N . ALA A 1 103 ? -0.792 -5.094 10.292 1.00 98.06 103 ALA A N 1
ATOM 829 C CA . ALA A 1 103 ? -0.189 -6.428 10.406 1.00 98.06 103 ALA A CA 1
ATOM 830 C C . ALA A 1 103 ? -0.132 -6.969 11.849 1.00 98.06 103 ALA A C 1
ATOM 832 O O . ALA A 1 103 ? -0.073 -8.180 12.047 1.00 98.06 103 ALA A O 1
ATOM 833 N N . ALA A 1 104 ? -0.153 -6.092 12.857 1.00 98.38 104 ALA A N 1
ATOM 834 C CA . ALA A 1 104 ? -0.146 -6.467 14.269 1.00 98.38 104 ALA A CA 1
ATOM 835 C C . ALA A 1 104 ? -1.526 -6.870 14.821 1.00 98.38 104 ALA A C 1
ATOM 837 O O . ALA A 1 104 ? -1.599 -7.348 15.956 1.00 98.38 104 ALA A O 1
ATOM 838 N N . LEU A 1 105 ? -2.612 -6.698 14.056 1.00 98.12 105 LEU A N 1
ATOM 839 C CA . LEU A 1 105 ? -3.951 -7.124 14.470 1.00 98.12 105 LEU A CA 1
ATOM 840 C C . LEU A 1 105 ? -3.966 -8.640 14.723 1.00 98.12 105 LEU A C 1
ATOM 842 O O . LEU A 1 105 ? -3.506 -9.369 13.847 1.00 98.12 105 LEU A O 1
ATOM 846 N N . PRO A 1 106 ? -4.512 -9.144 15.850 1.00 97.00 106 PRO A N 1
ATOM 847 C CA . PRO A 1 106 ? -4.344 -10.542 16.265 1.00 97.00 106 PRO A CA 1
ATOM 848 C C . PRO A 1 106 ? -4.622 -11.576 15.163 1.00 97.00 106 PRO A C 1
ATOM 850 O O . PRO A 1 106 ? -3.740 -12.361 14.828 1.00 97.00 106 PRO A O 1
ATOM 853 N N . GLY A 1 107 ? -5.790 -11.504 14.514 1.00 96.12 107 GLY A N 1
ATOM 854 C CA . GLY A 1 107 ? -6.160 -12.456 13.460 1.00 96.12 107 GLY A CA 1
ATOM 855 C C . GLY A 1 107 ? -5.323 -12.335 12.182 1.00 96.12 107 GLY A C 1
ATOM 856 O O . GLY A 1 107 ? -5.029 -13.343 11.541 1.00 96.12 107 GLY A O 1
ATOM 857 N N . LEU A 1 108 ? -4.889 -11.121 11.819 1.00 97.38 108 LEU A N 1
ATOM 858 C CA . LEU A 1 108 ? -4.008 -10.939 10.664 1.00 97.38 108 LEU A CA 1
ATOM 859 C C . LEU A 1 108 ? -2.584 -11.397 10.989 1.00 97.38 108 LEU A C 1
ATOM 861 O O . LEU A 1 108 ? -1.974 -12.087 10.182 1.00 97.38 108 LEU A O 1
ATOM 865 N N . LYS A 1 109 ? -2.072 -11.078 12.178 1.00 98.06 109 LYS A N 1
ATOM 866 C CA . LYS A 1 109 ? -0.754 -11.503 12.656 1.00 98.06 109 LYS A CA 1
ATOM 867 C C . LYS A 1 109 ? -0.628 -13.025 12.659 1.00 98.06 109 LYS A C 1
ATOM 869 O O . LYS A 1 109 ? 0.363 -13.554 12.164 1.00 98.06 109 LYS A O 1
ATOM 874 N N . GLU A 1 110 ? -1.633 -13.721 13.187 1.00 98.25 110 GLU A N 1
ATOM 875 C CA . GLU A 1 110 ? -1.697 -15.186 13.165 1.00 98.25 110 GLU A CA 1
ATOM 876 C C . GLU A 1 110 ? -1.745 -15.728 11.734 1.00 98.25 110 GLU A C 1
ATOM 878 O O . GLU A 1 110 ? -1.024 -16.669 11.407 1.00 98.25 110 GLU A O 1
ATOM 883 N N . TYR A 1 111 ? -2.545 -15.114 10.855 1.00 97.94 111 TYR A N 1
ATOM 884 C CA . TYR A 1 111 ? -2.610 -15.511 9.451 1.00 97.94 111 TYR A CA 1
ATOM 885 C C . TYR A 1 111 ? -1.260 -15.349 8.744 1.00 97.94 111 TYR A C 1
ATOM 887 O O . TYR A 1 111 ? -0.791 -16.314 8.144 1.00 97.94 111 TYR A O 1
ATOM 895 N N . LEU A 1 112 ? -0.623 -14.180 8.863 1.00 96.62 112 LEU A N 1
ATOM 896 C CA . LEU A 1 112 ? 0.671 -13.863 8.250 1.00 96.62 112 LEU A CA 1
ATOM 897 C C . LEU A 1 112 ? 1.804 -14.782 8.737 1.00 96.62 112 LEU A C 1
ATOM 899 O O . LEU A 1 112 ? 2.768 -14.986 8.005 1.00 96.62 112 LEU A O 1
ATOM 903 N N . ALA A 1 113 ? 1.694 -15.334 9.949 1.00 97.19 113 ALA A N 1
ATOM 904 C CA . ALA A 1 113 ? 2.647 -16.295 10.507 1.00 97.19 113 ALA A CA 1
ATOM 905 C C . ALA A 1 113 ? 2.330 -17.765 10.164 1.00 97.19 113 ALA A C 1
ATOM 907 O O . ALA A 1 113 ? 3.134 -18.642 10.469 1.00 97.19 113 ALA A O 1
ATOM 908 N N . SER A 1 114 ? 1.164 -18.052 9.578 1.00 97.81 114 SER A N 1
ATOM 909 C CA . SER A 1 114 ? 0.730 -19.418 9.268 1.00 97.81 114 SER A CA 1
ATOM 910 C C . SER A 1 114 ? 1.223 -19.897 7.901 1.00 97.81 114 SER A C 1
ATOM 912 O O . SER A 1 114 ? 1.329 -19.106 6.967 1.00 97.81 114 SER A O 1
ATOM 914 N N . ASP A 1 115 ? 1.366 -21.214 7.730 1.00 97.19 115 ASP A N 1
ATOM 915 C CA . ASP A 1 115 ? 1.733 -21.851 6.448 1.00 97.19 115 ASP A CA 1
ATOM 916 C C . ASP A 1 115 ? 0.725 -21.595 5.312 1.00 97.19 115 ASP A C 1
ATOM 918 O O . ASP A 1 115 ? 0.992 -21.862 4.140 1.00 97.19 115 ASP A O 1
ATOM 922 N N . ARG A 1 116 ? -0.469 -21.088 5.648 1.00 96.69 116 ARG A N 1
ATOM 923 C CA . ARG A 1 116 ? -1.493 -20.709 4.666 1.00 96.69 116 ARG A CA 1
ATOM 924 C C . ARG A 1 116 ? -1.157 -19.397 3.965 1.00 96.69 116 ARG A C 1
ATOM 926 O O . ARG A 1 116 ? -1.663 -19.163 2.867 1.00 96.69 116 ARG A O 1
ATOM 933 N N . PHE A 1 117 ? -0.369 -18.530 4.601 1.00 96.06 117 PHE A N 1
ATOM 934 C CA . PHE A 1 117 ? -0.015 -17.245 4.026 1.00 96.06 117 PHE A CA 1
ATOM 935 C C . PHE A 1 117 ? 1.000 -17.423 2.902 1.00 96.06 117 PHE A C 1
ATOM 937 O O . PHE A 1 117 ? 2.015 -18.102 3.034 1.00 96.06 117 PHE A O 1
ATOM 944 N N . LYS A 1 118 ? 0.717 -16.768 1.779 1.00 93.25 118 LYS A N 1
ATOM 945 C CA . LYS A 1 118 ? 1.601 -16.721 0.621 1.00 93.25 118 LYS A CA 1
ATOM 946 C C . LYS A 1 118 ? 2.066 -15.287 0.447 1.00 93.25 118 LYS A C 1
ATOM 948 O O . LYS A 1 118 ? 1.288 -14.434 0.033 1.00 93.25 118 LYS A O 1
ATOM 953 N N . SER A 1 119 ? 3.331 -15.035 0.764 1.00 90.81 119 SER A N 1
ATOM 954 C CA . SER A 1 119 ? 3.972 -13.730 0.567 1.00 90.81 119 SER A CA 1
ATOM 955 C C . SER A 1 119 ? 4.368 -13.466 -0.889 1.00 90.81 119 SER A C 1
ATOM 957 O O . SER A 1 119 ? 4.681 -12.332 -1.243 1.00 90.81 119 SER A O 1
ATOM 959 N N . TRP A 1 120 ? 4.371 -14.504 -1.732 1.00 90.88 120 TRP A N 1
ATOM 960 C CA . TRP A 1 120 ? 4.758 -14.438 -3.138 1.00 90.88 120 TRP A CA 1
ATOM 961 C C . TRP A 1 120 ? 4.068 -15.534 -3.967 1.00 90.88 120 TRP A C 1
ATOM 963 O O . TRP A 1 120 ? 3.877 -16.641 -3.450 1.00 90.88 120 TRP A O 1
ATOM 973 N N . PRO A 1 121 ? 3.761 -15.292 -5.258 1.00 93.75 121 PRO A N 1
ATOM 974 C CA . PRO A 1 121 ? 3.813 -14.010 -5.974 1.00 93.75 121 PRO A CA 1
ATOM 975 C C . PRO A 1 121 ? 2.611 -13.105 -5.682 1.00 93.75 121 PRO A C 1
ATOM 977 O O . PRO A 1 121 ? 1.574 -13.578 -5.222 1.00 93.75 121 PRO A O 1
ATOM 980 N N . PHE A 1 122 ? 2.733 -11.811 -5.998 1.00 93.12 122 PHE A N 1
ATOM 981 C CA . PHE A 1 122 ? 1.579 -10.901 -5.989 1.00 93.12 122 PHE A CA 1
ATOM 982 C C . PHE A 1 122 ? 0.711 -11.096 -7.235 1.00 93.12 122 PHE A C 1
ATOM 984 O O . PHE A 1 122 ? -0.515 -11.087 -7.143 1.00 93.12 122 PHE A O 1
ATOM 991 N N . TRP A 1 123 ? 1.342 -11.285 -8.398 1.00 95.00 123 TRP A N 1
ATOM 992 C CA . TRP A 1 123 ? 0.658 -11.349 -9.687 1.00 95.00 123 TRP A CA 1
ATOM 993 C C . TRP A 1 123 ? 0.733 -12.723 -10.345 1.00 95.00 123 TRP A C 1
ATOM 995 O O . TRP A 1 123 ? 1.537 -13.587 -9.987 1.00 95.00 123 TRP A O 1
ATOM 1005 N N . SER A 1 124 ? -0.130 -12.912 -11.346 1.00 94.12 124 SER A N 1
ATOM 1006 C CA . SER A 1 124 ? -0.133 -14.112 -12.177 1.00 94.12 124 SER A CA 1
ATOM 1007 C C . SER A 1 124 ? 1.180 -14.256 -12.965 1.00 94.12 124 SER A C 1
ATOM 1009 O O . SER A 1 124 ? 1.870 -13.258 -13.198 1.00 94.12 124 SER A O 1
ATOM 1011 N N . PRO A 1 125 ? 1.500 -15.462 -13.469 1.00 94.50 125 PRO A N 1
ATOM 1012 C CA . PRO A 1 125 ? 2.672 -15.692 -14.316 1.00 94.50 125 PRO A CA 1
ATOM 1013 C C . PRO A 1 125 ? 2.731 -14.856 -15.604 1.00 94.50 125 PRO A C 1
ATOM 1015 O O . PRO A 1 125 ? 3.761 -14.848 -16.265 1.00 94.50 125 PRO A O 1
ATOM 1018 N N . TYR A 1 126 ? 1.668 -14.148 -15.988 1.00 93.38 126 TYR A N 1
ATOM 1019 C CA . TYR A 1 126 ? 1.689 -13.277 -17.166 1.00 93.38 126 TYR A CA 1
ATOM 1020 C C . TYR A 1 126 ? 2.333 -11.908 -16.902 1.00 93.38 126 TYR A C 1
ATOM 1022 O O . TYR A 1 126 ? 2.696 -11.219 -17.857 1.00 93.38 126 TYR A O 1
ATOM 1030 N N . ALA A 1 127 ? 2.499 -11.507 -15.637 1.00 95.19 127 ALA A N 1
ATOM 1031 C CA . ALA A 1 127 ? 3.135 -10.239 -15.306 1.00 95.19 127 ALA A CA 1
ATOM 1032 C C . ALA A 1 127 ? 4.654 -10.283 -15.554 1.00 95.19 127 ALA A C 1
ATOM 1034 O O . ALA A 1 127 ? 5.335 -11.280 -15.297 1.00 95.19 127 ALA A O 1
ATOM 1035 N N . LYS A 1 128 ? 5.197 -9.163 -16.026 1.00 94.31 128 LYS A N 1
ATOM 1036 C CA . LYS A 1 128 ? 6.631 -8.922 -16.227 1.00 94.31 128 LYS A CA 1
ATOM 1037 C C . LYS A 1 128 ? 7.373 -8.566 -14.937 1.00 94.31 128 LYS A C 1
ATOM 1039 O O . LYS A 1 128 ? 8.589 -8.684 -14.897 1.00 94.31 128 LYS A O 1
ATOM 1044 N N . ALA A 1 129 ? 6.645 -8.217 -13.877 1.00 92.38 129 ALA A N 1
ATOM 1045 C CA . ALA A 1 129 ? 7.171 -8.008 -12.531 1.00 92.38 129 ALA A CA 1
ATOM 1046 C C . ALA A 1 129 ? 6.251 -8.634 -11.479 1.00 92.38 129 ALA A C 1
ATOM 1048 O O . ALA A 1 129 ? 5.077 -8.882 -11.746 1.00 92.38 129 ALA A O 1
ATOM 1049 N N . LEU A 1 130 ? 6.788 -8.910 -10.287 1.00 91.88 130 LEU A N 1
ATOM 1050 C CA . LEU A 1 130 ? 6.050 -9.460 -9.138 1.00 91.88 130 LEU A CA 1
ATOM 1051 C C . LEU A 1 130 ? 5.281 -10.786 -9.380 1.00 91.88 130 LEU A C 1
ATOM 1053 O O . LEU A 1 130 ? 4.357 -11.122 -8.634 1.00 91.88 130 LEU A O 1
ATOM 1057 N N . ALA A 1 131 ? 5.667 -11.543 -10.410 1.00 92.94 131 ALA A N 1
ATOM 1058 C CA . ALA A 1 131 ? 5.170 -12.889 -10.711 1.00 92.94 131 ALA A CA 1
ATOM 1059 C C . ALA A 1 131 ? 6.136 -13.961 -10.190 1.00 92.94 131 ALA A C 1
ATOM 1061 O O . ALA A 1 131 ? 7.289 -13.660 -9.901 1.00 92.94 131 ALA A O 1
ATOM 1062 N N . ALA A 1 132 ? 5.701 -15.224 -10.126 1.00 89.62 132 ALA A N 1
ATOM 1063 C CA . ALA A 1 132 ? 6.487 -16.317 -9.539 1.00 89.62 132 ALA A CA 1
ATOM 1064 C C . ALA A 1 132 ? 7.899 -16.456 -10.139 1.00 89.62 132 ALA A C 1
ATOM 1066 O O . ALA A 1 132 ? 8.848 -16.728 -9.410 1.00 89.62 132 ALA A O 1
ATOM 1067 N N . GLN A 1 133 ? 8.030 -16.249 -11.451 1.00 85.50 133 GLN A N 1
ATOM 1068 C CA . GLN A 1 133 ? 9.293 -16.352 -12.183 1.00 85.50 133 GLN A CA 1
ATOM 1069 C C . GLN A 1 133 ? 10.201 -15.120 -12.059 1.00 85.50 133 GLN A C 1
ATOM 1071 O O . GLN A 1 133 ? 11.377 -15.188 -12.410 1.00 85.50 133 GLN A O 1
ATOM 1076 N N . ASN A 1 134 ? 9.666 -13.998 -11.575 1.00 84.69 134 ASN A N 1
ATOM 1077 C CA . ASN A 1 134 ? 10.421 -12.768 -11.389 1.00 84.69 134 ASN A CA 1
ATOM 1078 C C . ASN A 1 134 ? 10.956 -12.772 -9.952 1.00 84.69 134 ASN A C 1
ATOM 1080 O O . ASN A 1 134 ? 10.238 -13.136 -9.025 1.00 84.69 134 ASN A O 1
ATOM 1084 N N . LYS A 1 135 ? 12.217 -12.395 -9.726 1.00 68.25 135 LYS A N 1
ATOM 1085 C CA . LYS A 1 135 ? 12.659 -12.129 -8.349 1.00 68.25 135 LYS A CA 1
ATOM 1086 C C . LYS A 1 135 ? 12.016 -10.813 -7.888 1.00 68.25 135 LYS A C 1
ATOM 1088 O O . LYS A 1 135 ? 11.849 -9.922 -8.725 1.00 68.25 135 LYS A O 1
ATOM 1093 N N . PRO A 1 136 ? 11.655 -10.660 -6.600 1.00 70.75 136 PRO A N 1
ATOM 1094 C CA . PRO A 1 136 ? 11.374 -9.336 -6.058 1.00 70.75 136 PRO A CA 1
ATOM 1095 C C . PRO A 1 136 ? 12.549 -8.408 -6.399 1.00 70.75 136 PRO A C 1
ATOM 1097 O O . PRO A 1 136 ? 13.691 -8.886 -6.349 1.00 70.75 136 PRO A O 1
ATOM 1100 N N . PRO A 1 137 ? 12.305 -7.135 -6.761 1.00 67.31 137 PRO A N 1
ATOM 1101 C CA . PRO A 1 137 ? 13.388 -6.191 -6.999 1.00 67.31 137 PRO A CA 1
ATOM 1102 C C . PRO A 1 137 ? 14.368 -6.226 -5.821 1.00 67.31 137 PRO A C 1
ATOM 1104 O O . PRO A 1 137 ? 13.948 -6.182 -4.660 1.00 67.31 137 PRO A O 1
ATOM 1107 N N . ALA A 1 138 ? 15.667 -6.353 -6.108 1.00 57.81 138 ALA A N 1
ATOM 1108 C CA . ALA A 1 138 ? 16.668 -5.986 -5.115 1.00 57.81 138 ALA A CA 1
ATOM 1109 C C . ALA A 1 138 ? 16.468 -4.493 -4.817 1.00 57.81 138 ALA A C 1
ATOM 1111 O O . ALA A 1 138 ? 16.090 -3.751 -5.722 1.00 57.81 138 ALA A O 1
ATOM 1112 N N . ASP A 1 139 ? 16.632 -4.087 -3.555 1.00 60.22 139 ASP A N 1
ATOM 1113 C CA . ASP A 1 139 ? 16.445 -2.697 -3.118 1.00 60.22 139 ASP A CA 1
ATOM 1114 C C . ASP A 1 139 ? 17.037 -1.688 -4.121 1.00 60.22 139 ASP A C 1
ATOM 1116 O O . ASP A 1 139 ? 18.089 -1.951 -4.699 1.00 60.22 139 ASP A O 1
ATOM 1120 N N . ASP A 1 140 ? 16.351 -0.550 -4.297 1.00 52.47 140 ASP A N 1
ATOM 1121 C CA . ASP A 1 140 ? 16.705 0.534 -5.224 1.00 52.47 140 ASP A CA 1
ATOM 1122 C C . ASP A 1 140 ? 18.160 1.017 -5.001 1.00 52.47 140 ASP A C 1
ATOM 1124 O O . ASP A 1 140 ? 18.406 1.891 -4.163 1.00 52.47 140 ASP A O 1
ATOM 1128 N N . CYS A 1 141 ? 19.118 0.434 -5.727 1.00 40.3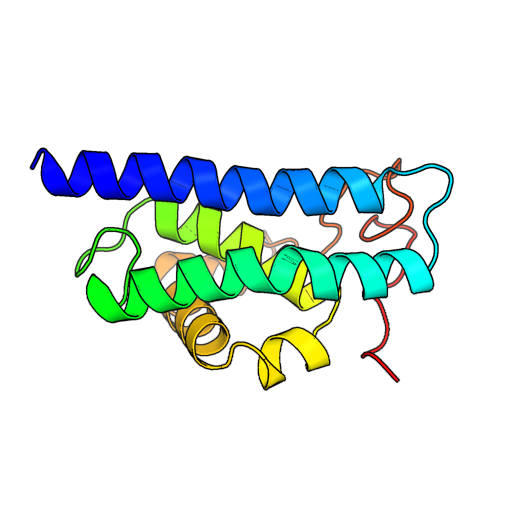1 141 CYS A N 1
ATOM 1129 C CA . CYS A 1 141 ? 20.522 0.838 -5.822 1.00 40.31 141 CYS A CA 1
ATOM 1130 C C . CYS A 1 141 ? 20.888 1.017 -7.294 1.00 40.31 141 CYS A C 1
ATOM 1132 O O . CYS A 1 141 ? 20.599 0.086 -8.081 1.00 40.31 141 CYS A O 1
#

Solvent-accessible surface area (backbone atoms only — not comparable to full-atom values): 7876 Å² total; per-residue (Å²): 108,73,66,45,51,55,38,35,56,53,48,41,54,52,22,50,52,51,41,53,53,52,47,57,50,26,54,32,94,82,59,48,73,67,57,52,53,52,48,57,60,66,48,42,61,60,50,50,51,51,45,55,46,38,75,72,55,32,89,29,68,52,11,92,50,85,55,74,44,43,57,48,37,40,52,30,49,51,54,52,33,52,73,30,45,56,60,36,52,72,75,35,52,68,53,51,51,41,44,53,57,57,50,61,36,68,72,49,35,54,44,70,74,34,93,84,48,71,94,65,51,86,41,59,80,81,30,71,39,49,7,71,90,37,71,71,62,74,66,87,123

Secondary structure (DSSP, 8-state):
-HHHHHHHHHHHHHHHHHHHHHHHHHT-TT--HHHHHHHHHHTHHHHHHHHHHHHHH-SBTTBSS--HHHHHHHHHHHHHHHH-HHHHHHH-HHHHHHHHHHHTSHHHHHHHHSTT---S-SS-TT-SSSSTTSPPPP---

Foldseek 3Di:
DVLLVVLLVVLLVLLVVLVVLLVCQQLDPPHDLVSLVVSLVVCLVSLVVVLVQCVPQDLESSRPDHDVSLVSNLLSLLSNCLSAVPSCCVSPVSVVVSNVVSCPDVVNVVVCPDPNDDSAQPDDPSTNPSHPPHDRDDHDD

Nearest PDB structures (foldseek):
  6n69-assembly1_A  TM=7.960E-01  e=6.727E-03  Rattus norvegicus
  4ec0-assembly1_B  TM=7.811E-01  e=7.442E-03  Homo sapiens
  4ee0-assembly1_A  TM=7.295E-01  e=5.226E-03  Homo sapiens
  1m0u-assembly1_B  TM=7.577E-01  e=8.233E-03  Drosophila melanogaster
  3vi5-assembly2_B  TM=6.921E-01  e=1.173E-02  Homo sapiens

=== Feature glossary ===
A reading guide for the features in this rec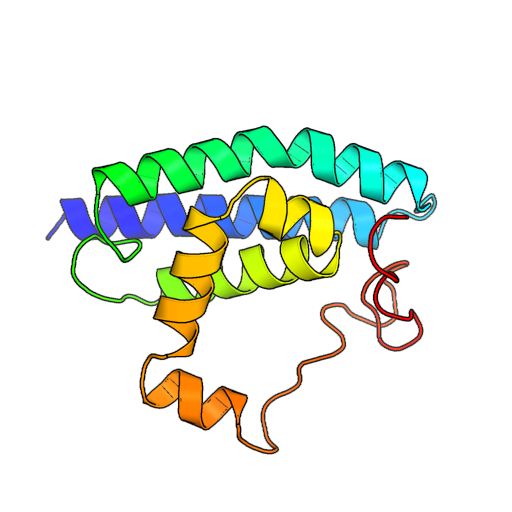ord.

Start from the sequence.

  · Sequence gives the chain of amino acids in standard one-letter code (A=alanine, C=cysteine, …, Y=tyrosine), read N→C. It is the only feature that is directly encoded by the gene; all structural features are derived from the folded form of this sequence.

Fold it, and you get atomic coordinates and the backbone conformation that goes with them.

  · Structure coordinates are given as an mmCIF _atom_site loop: one row per atom with element, residue name, chain id, sequence number, and x/y/z position in Å. Only the four main-chain atoms per residue are included here; side chains are omitted to keep the record compact.

  · Backbone dihedral angles. Every residue except chain termini has a φ (preceding-C → N → Cα → C) and a ψ (N → Cα → C → next-N). They are reported in degrees following the IUPAC sign convention. Secondary structure is essentially a statement about which (φ, ψ) basin each residue occupies.

  · Eight-state secondary structure (DSSP): H is the canonical α-helix, G the tighter 3₁₀-helix, I the wider π-helix; E/B are β-structure, T and S are turns and bends, and '-' is everything else. DSSP derives these from the pattern of main-chain N–H···O=C hydrogen bonds, not from the sequence.

  · SS3 is a coarse helix/strand/coil call (letters a/b/c) made by the P-SEA algorithm from inter-Cα distances and dihedrals. It is less detailed than DSSP but needs only Cα positions.

Summarize the fold with a handful of shape descriptors and a per-residue structural alphabet.

  · Radius of gyration (Rg) is the root-mean-square distance of Cα atoms from their centroid — a single number for overall size and compactness. A globular domain of N residues has Rg ≈ 2.2·N^0.38 Å; an extended or disordered chain has a much larger Rg. The Cα contact count is the number of residue pairs whose Cα atoms are within 8 Å and are more than four positions apart in sequence — a standard proxy for tertiary packing density. The bounding box is the smallest axis-aligned box enclosing all Cα atoms.

  · 3Di is Foldseek's structural alphabet. Each residue is assigned one of twenty discrete states based on how its Cα sits relative to its spatial (not sequential) neighbors. Aligning 3Di strings finds structural homologs roughly as well as full 3D superposition, but orders of magnitude faster.

  · Solvent-accessible surface area (SASA) is the area in Å² traced out by the centre of a 1.4 Å probe sphere (a water molecule) rolled over the protein's van der Waals surface (Shrake–Rupley / Lee–Richards construction). Buried residues have near-zero SASA; fully exposed residues can exceed 200 Å². The total SASA scales roughly with the number of surface residues.

Ask how reliable the model is.

  · For AlphaFold models, the B-factor field carries pLDDT — the model's own estimate of local accuracy on a 0–100 scale. Regions with pLDDT<50 should be treated as essentially unmodeled; they often correspond to intrinsically disordered segments.

  · For experimental (PDB) structures, the B-factor (temperature factor) quantifies the positional spread of each atom in the crystal — a combination of thermal vibration and static disorder — in units of Å². High B-factors mark flexible loops or poorly resolved regions; low B-factors mark the rigid, well-ordered core.

  · Predicted Aligned Error (PAE) is an AlphaFold confidence matrix: entry (i, j) is the expected error in the position of residue j, in ångströms, when the prediction is superimposed on the true structure at residue i. Low PAE within a block of residues means that block is internally rigid and well-predicted; high PAE between two blocks means their relative placement is uncertain even if each block individually is confident.

Place it in context: what it resembles, what it is annotated as, and how it looks.

  · Structural nearest neighbors (via Foldseek easy-search vs the PDB). Reported per hit: target PDB id, E-value, and alignment TM-score. A TM-score above ~0.5 is the conventional threshold for 'same fold'.

  · Functional annotations link the protein to curated databases. InterPro entries identify conserved domains and families by matching the sequence against member-database signatures (Pfam, PROSITE, CDD, …). Gene Ontology (GO) terms describe molecular function, biological process, and cellular component in a controlled vocabulary. CATH places the structure in a hierarchical fold classification (Class/Architecture/Topology/Homologous-superfamily). The organism is the source species.

  · The contact map is a binary N×N matrix image: pixel (i, j) is dark where Cα_i and Cα_j are within 8 Å and |i−j|>4. Because the |i−j|>4 filter removes local helical contacts, off-diagonal stripes parallel to the main diagonal indicate parallel β-sheets; stripes perpendicular to it indicate antiparallel β-sheets. The Ramachandran plot scatters every residue's (φ, ψ) pair against the sterically allowed regions. The PAE heatmap renders the predicted-aligned-error matrix.

  · Six rendered views show the 3D structure from the faces of a cube — i.e. along ±x, ±y, ±z. Rendering representation is drawn randomly per protein from cartoon (secondary-structure ribbons), sticks (backbone bonds), or molecular surface; coloring is either N→C rainbow (blue at the N-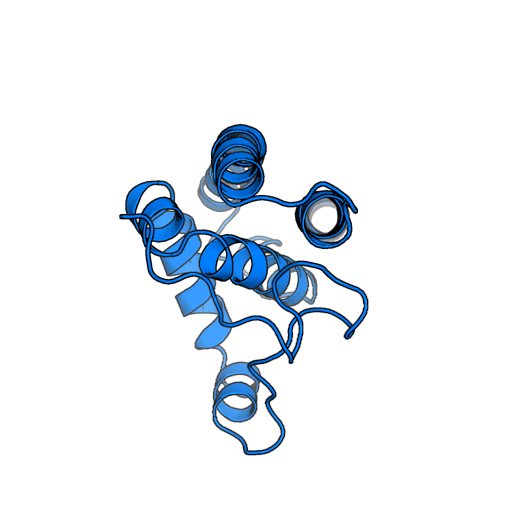terminus through red at the C-terminus) or one color per chain.